Protein AF-A0A918ESK8-F1 (afdb_monomer_lite)

pLDDT: mean 81.38, std 11.19, range [45.31, 95.19]

Structure (mmCIF, N/CA/C/O backbone):
data_AF-A0A918ESK8-F1
#
_entry.id   AF-A0A918ESK8-F1
#
loop_
_atom_site.group_PDB
_atom_site.id
_atom_site.type_symbol
_atom_site.label_atom_id
_atom_site.label_alt_id
_atom_site.label_comp_id
_atom_site.label_asym_id
_atom_site.label_entity_id
_atom_site.label_seq_id
_atom_site.pdbx_PDB_ins_code
_atom_site.Cartn_x
_atom_site.Cartn_y
_atom_site.Cartn_z
_atom_site.occupancy
_atom_site.B_iso_or_equiv
_atom_site.auth_seq_id
_atom_site.auth_comp_id
_atom_site.auth_asym_id
_atom_site.auth_atom_id
_atom_site.pdbx_PDB_model_num
ATOM 1 N N . MET A 1 1 ? 20.517 17.760 17.275 1.00 50.53 1 MET A N 1
ATOM 2 C CA . MET A 1 1 ? 19.242 18.259 16.710 1.00 50.53 1 MET A CA 1
ATOM 3 C C . MET A 1 1 ? 18.659 17.177 15.803 1.00 50.53 1 MET A C 1
ATOM 5 O O . MET A 1 1 ? 18.960 17.158 14.620 1.00 50.53 1 MET A O 1
ATOM 9 N N . HIS A 1 2 ? 17.913 16.216 16.355 1.00 59.88 2 HIS A N 1
ATOM 10 C CA . HIS A 1 2 ? 17.494 15.001 15.627 1.00 59.88 2 HIS A CA 1
ATOM 11 C C . HIS A 1 2 ? 16.192 15.159 14.820 1.00 59.88 2 HIS A C 1
ATOM 13 O O . HIS A 1 2 ? 15.861 14.286 14.028 1.00 59.88 2 HIS A O 1
ATOM 19 N N . TYR A 1 3 ? 15.479 16.280 14.966 1.00 56.28 3 TYR A N 1
ATOM 20 C CA . TYR A 1 3 ? 14.202 16.516 14.280 1.00 56.28 3 TYR A CA 1
ATOM 21 C C . TYR A 1 3 ? 14.346 16.850 12.787 1.00 56.28 3 TYR A C 1
ATOM 23 O O . TYR A 1 3 ? 13.491 16.466 11.996 1.00 56.28 3 TYR A O 1
ATOM 31 N N . ALA A 1 4 ? 15.453 17.474 12.367 1.00 60.78 4 ALA A N 1
ATOM 32 C CA . ALA A 1 4 ? 15.691 17.793 10.955 1.00 60.78 4 ALA A CA 1
ATOM 33 C C . ALA A 1 4 ? 15.839 16.539 10.067 1.00 60.78 4 ALA A C 1
ATOM 35 O O . ALA A 1 4 ? 15.483 16.571 8.895 1.00 60.78 4 ALA A O 1
ATOM 36 N N . ALA A 1 5 ? 16.312 15.422 10.632 1.00 73.31 5 ALA A N 1
ATOM 37 C CA . ALA A 1 5 ? 16.457 14.156 9.911 1.00 73.31 5 ALA A CA 1
ATOM 38 C C . ALA A 1 5 ? 15.111 13.463 9.626 1.00 73.31 5 ALA A C 1
ATOM 40 O O . ALA A 1 5 ? 15.040 12.594 8.764 1.00 73.31 5 ALA A O 1
ATOM 41 N N . LEU A 1 6 ? 14.046 13.847 10.340 1.00 74.88 6 LEU A N 1
ATOM 42 C CA . LEU A 1 6 ? 12.714 13.248 10.219 1.00 74.88 6 LEU A CA 1
ATOM 43 C C . LEU A 1 6 ? 11.837 13.942 9.164 1.00 74.88 6 LEU A C 1
ATOM 45 O O . LEU A 1 6 ? 10.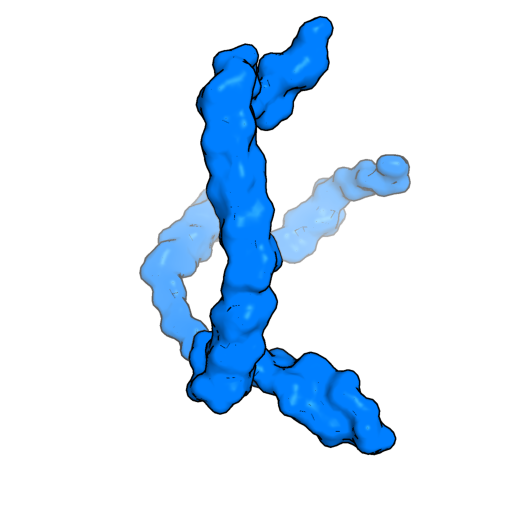679 13.556 8.993 1.00 74.88 6 LEU A O 1
ATOM 49 N N . GLY A 1 7 ? 12.354 14.981 8.492 1.00 77.38 7 GLY A N 1
ATOM 50 C CA . GLY A 1 7 ? 11.605 15.759 7.499 1.00 77.38 7 GLY A CA 1
ATOM 51 C C . GLY A 1 7 ? 10.340 16.420 8.059 1.00 77.38 7 GLY A C 1
ATOM 52 O O . GLY A 1 7 ? 9.400 16.662 7.309 1.00 77.38 7 GLY A O 1
ATOM 53 N N . GLN A 1 8 ? 10.289 16.652 9.375 1.00 78.50 8 GLN A N 1
ATOM 54 C CA . GLN A 1 8 ? 9.136 17.240 10.058 1.00 78.50 8 GLN A CA 1
ATOM 55 C C . GLN A 1 8 ? 9.250 18.768 10.129 1.00 78.50 8 GLN A C 1
ATOM 57 O O . GLN A 1 8 ? 10.375 19.286 10.136 1.00 78.50 8 GLN A O 1
ATOM 62 N N . PRO A 1 9 ? 8.116 19.487 10.235 1.00 84.00 9 PRO A N 1
ATOM 63 C CA . PRO A 1 9 ? 8.122 20.922 10.489 1.00 84.00 9 PRO A CA 1
ATOM 64 C C . PRO A 1 9 ? 8.944 21.263 11.738 1.00 84.00 9 PRO A C 1
ATOM 66 O O . PRO A 1 9 ? 8.853 20.576 12.757 1.00 84.00 9 PRO A O 1
ATOM 69 N N . GLN A 1 10 ? 9.774 22.305 11.641 1.00 84.00 10 GLN A N 1
ATOM 70 C CA . GLN A 1 10 ? 10.549 22.828 12.776 1.00 84.00 10 GLN A CA 1
ATOM 71 C C . GLN A 1 10 ? 9.794 23.921 13.533 1.00 84.00 10 GLN A C 1
ATOM 73 O O . GLN A 1 10 ? 10.107 24.185 14.694 1.00 84.00 10 GLN A O 1
ATOM 78 N N . ASP A 1 11 ? 8.816 24.543 12.875 1.00 90.44 11 ASP A N 1
ATOM 79 C CA . ASP A 1 11 ? 7.882 25.455 13.507 1.00 90.44 11 ASP A CA 1
ATOM 80 C C . ASP A 1 11 ? 6.870 24.673 14.359 1.00 90.44 11 ASP A C 1
ATOM 82 O O . ASP A 1 11 ? 6.359 23.620 13.958 1.00 90.44 11 ASP A O 1
ATOM 86 N N . ALA A 1 12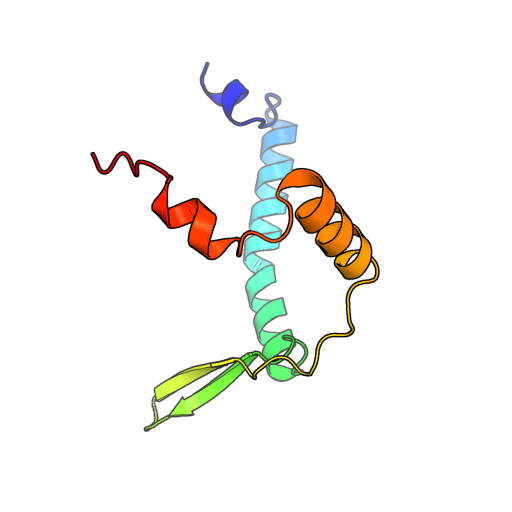 ? 6.617 25.170 15.569 1.00 89.25 12 ALA A N 1
ATOM 87 C CA . ALA A 1 12 ? 5.785 24.477 16.543 1.00 89.25 12 ALA A CA 1
ATOM 88 C C . ALA A 1 12 ? 4.310 24.435 16.118 1.00 89.25 12 ALA A C 1
ATOM 90 O O . ALA A 1 12 ? 3.655 23.405 16.295 1.00 89.25 12 ALA A O 1
ATOM 91 N N . ASP A 1 13 ? 3.799 25.517 15.532 1.00 94.50 13 ASP A N 1
ATOM 92 C CA . ASP A 1 13 ? 2.402 25.616 15.115 1.00 94.50 13 ASP A CA 1
ATOM 93 C C . ASP A 1 13 ? 2.152 24.769 13.861 1.00 94.50 13 ASP A C 1
ATOM 95 O O . ASP A 1 13 ? 1.137 24.065 13.768 1.00 94.50 13 ASP A O 1
ATOM 99 N N . GLU A 1 14 ? 3.111 24.743 12.930 1.00 91.44 14 GLU A N 1
ATOM 100 C CA . GLU A 1 14 ? 3.088 23.831 11.782 1.00 91.44 14 GLU A CA 1
ATOM 101 C C . GLU A 1 14 ? 3.096 22.362 12.227 1.00 91.44 14 GLU A C 1
ATOM 103 O O . GLU A 1 14 ? 2.307 21.553 11.726 1.00 91.44 14 GLU A O 1
ATOM 108 N N . PHE A 1 15 ? 3.939 22.009 13.203 1.00 90.44 15 PHE A N 1
A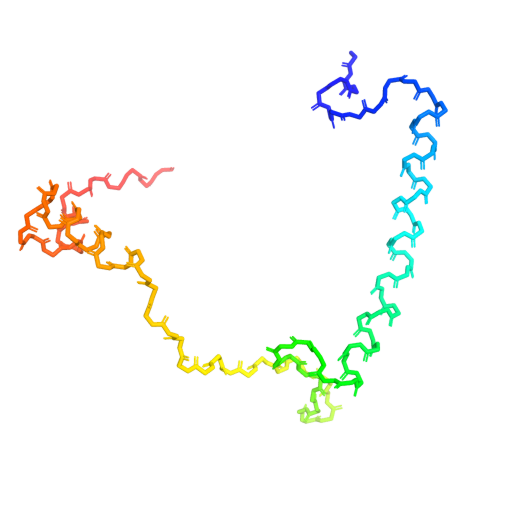TOM 109 C CA . PHE A 1 15 ? 3.999 20.650 13.739 1.00 90.44 15 PHE A CA 1
ATOM 110 C C . PHE A 1 15 ? 2.680 20.238 14.408 1.00 90.44 15 PHE A C 1
ATOM 112 O O . PHE A 1 15 ? 2.151 19.160 14.121 1.00 90.44 15 PHE A O 1
ATOM 119 N N . ILE A 1 16 ? 2.117 21.098 15.265 1.00 94.00 16 ILE A N 1
ATOM 120 C CA . ILE A 1 16 ? 0.842 20.846 15.956 1.00 94.00 16 ILE A CA 1
ATOM 121 C C . ILE A 1 16 ? -0.297 20.675 14.945 1.00 94.00 16 ILE A C 1
ATOM 123 O O . ILE A 1 16 ? -1.136 19.777 15.083 1.00 94.00 16 ILE A O 1
ATOM 127 N N . THR A 1 17 ? -0.311 21.492 13.894 1.00 95.00 17 THR A N 1
ATOM 128 C CA . THR A 1 17 ? -1.309 21.391 12.825 1.00 95.00 17 THR A CA 1
ATOM 129 C C . THR A 1 17 ? -1.182 20.059 12.081 1.00 95.00 17 THR A C 1
ATOM 131 O O . THR A 1 17 ? -2.173 19.341 11.913 1.00 95.00 17 THR A O 1
ATOM 134 N N . ALA A 1 18 ? 0.040 19.679 11.696 1.00 90.81 18 ALA A N 1
ATOM 135 C CA . ALA A 1 18 ? 0.309 18.438 10.977 1.00 90.81 18 ALA A CA 1
ATOM 136 C C . ALA A 1 18 ? -0.061 17.190 11.797 1.00 90.81 18 ALA A C 1
ATOM 138 O O . ALA A 1 18 ? -0.738 16.291 11.287 1.00 90.81 18 ALA A O 1
ATOM 139 N N . ILE A 1 19 ? 0.325 17.133 13.077 1.00 93.00 19 ILE A N 1
ATOM 140 C CA . ILE A 1 19 ? 0.030 15.972 13.927 1.00 93.00 19 ILE A CA 1
ATOM 141 C C . ILE A 1 19 ? -1.469 15.846 14.223 1.00 93.00 19 ILE A C 1
ATOM 143 O O . ILE A 1 19 ? -1.996 14.734 14.221 1.00 93.00 19 ILE A O 1
ATOM 147 N N . THR A 1 20 ? -2.183 16.964 14.386 1.00 94.81 20 THR A N 1
ATOM 148 C CA . THR A 1 20 ? -3.642 16.963 14.585 1.00 94.81 20 THR A CA 1
ATOM 149 C C . THR A 1 20 ? -4.366 16.424 13.351 1.00 94.81 20 THR A C 1
ATOM 151 O O . THR A 1 20 ? -5.263 15.582 13.465 1.00 94.81 20 THR A O 1
ATOM 154 N N . ALA A 1 21 ? -3.945 16.844 12.154 1.00 93.00 21 ALA A N 1
ATOM 155 C CA . ALA A 1 21 ? -4.484 16.326 10.900 1.00 93.00 21 ALA A CA 1
ATOM 156 C C . ALA A 1 21 ? -4.214 14.819 10.740 1.00 93.00 21 ALA A C 1
ATOM 158 O O . ALA A 1 21 ? -5.118 14.059 10.382 1.00 93.00 21 ALA A O 1
ATOM 159 N N . LEU A 1 22 ? -2.998 14.364 11.066 1.00 92.81 22 LEU A N 1
ATOM 160 C CA . LEU A 1 22 ? -2.640 12.945 11.035 1.00 92.81 22 LEU A CA 1
ATOM 161 C C . LEU A 1 22 ? -3.497 12.123 12.005 1.00 92.81 22 LEU A C 1
ATOM 163 O O . LEU A 1 22 ? -4.042 11.092 11.617 1.00 92.81 22 LEU A O 1
ATOM 167 N N . GLN A 1 23 ? -3.656 12.582 13.246 1.00 95.19 23 GLN A N 1
ATOM 168 C CA . GLN A 1 23 ? -4.492 11.913 14.243 1.00 95.19 23 GLN A CA 1
ATOM 169 C C . GLN A 1 23 ? -5.950 11.821 13.793 1.00 95.19 23 GLN A C 1
ATOM 171 O O . GLN A 1 23 ? -6.567 10.766 13.930 1.00 95.19 23 GLN A O 1
ATOM 176 N N . SER A 1 24 ? -6.496 12.894 13.218 1.00 95.00 24 SER A N 1
ATOM 177 C CA . SER A 1 24 ? -7.849 12.891 12.656 1.00 95.00 24 SER A CA 1
ATOM 178 C C . SER A 1 24 ? -7.992 11.838 11.550 1.00 95.00 24 SER A C 1
ATOM 180 O O . SER A 1 24 ? -8.917 11.023 11.573 1.00 95.00 24 SER A O 1
ATOM 182 N N . LYS A 1 25 ? -7.018 11.765 10.635 1.00 93.62 25 LYS A N 1
ATOM 183 C CA . LYS A 1 25 ? -6.987 10.748 9.577 1.00 93.62 25 LYS A CA 1
ATOM 184 C C . LYS A 1 25 ? -6.921 9.326 10.139 1.00 93.62 25 LYS A C 1
ATOM 186 O O . LYS A 1 25 ? -7.671 8.470 9.690 1.00 93.62 25 LYS A O 1
ATOM 191 N N . LEU A 1 26 ? -6.063 9.074 11.127 1.00 93.44 26 LEU A N 1
ATOM 192 C CA . LEU A 1 26 ? -5.929 7.752 11.753 1.00 93.44 26 LEU A CA 1
ATOM 193 C C . LEU A 1 26 ? -7.190 7.320 12.509 1.00 93.44 26 LEU A C 1
ATOM 195 O O . LEU A 1 26 ? -7.472 6.131 12.590 1.00 93.44 26 LEU A O 1
ATOM 199 N N . ARG A 1 27 ? -7.951 8.273 13.056 1.00 93.25 27 ARG A N 1
ATOM 200 C CA . ARG A 1 27 ? -9.219 7.995 13.744 1.00 93.25 27 ARG A CA 1
ATOM 201 C C . ARG A 1 27 ? -10.365 7.702 12.784 1.00 93.25 27 ARG A C 1
ATOM 203 O O . ARG A 1 27 ? -11.251 6.951 13.147 1.00 93.25 27 ARG A O 1
ATOM 210 N N . THR A 1 28 ? -10.337 8.295 11.595 1.00 92.88 28 THR A N 1
ATOM 211 C CA . THR A 1 28 ? -11.407 8.184 10.588 1.00 92.88 28 THR A CA 1
ATOM 212 C C . THR A 1 28 ? -11.139 7.111 9.534 1.00 92.88 28 THR A C 1
ATOM 214 O O . THR A 1 28 ? -12.064 6.645 8.873 1.00 92.88 28 THR A O 1
ATOM 217 N N . SER A 1 29 ? -9.885 6.684 9.360 1.00 88.38 29 SER A N 1
ATOM 218 C CA . SER A 1 29 ? -9.544 5.620 8.413 1.00 88.38 29 SER A CA 1
ATOM 219 C C . SER A 1 29 ? -10.183 4.258 8.719 1.00 88.38 29 SER A C 1
ATOM 221 O O . SER A 1 29 ? -10.534 3.586 7.750 1.00 88.38 29 SER A O 1
ATOM 223 N N . PRO A 1 30 ? -10.358 3.825 9.988 1.00 91.06 30 PRO A N 1
ATOM 224 C CA . PRO A 1 30 ? -11.037 2.567 10.289 1.00 91.06 30 PRO A CA 1
ATOM 225 C C . PRO A 1 30 ? -12.511 2.614 9.887 1.00 91.06 30 PRO A C 1
ATOM 227 O O . PRO A 1 30 ? -12.963 1.694 9.221 1.00 91.06 30 PRO A O 1
ATOM 230 N N . ASP A 1 31 ? -13.213 3.713 10.181 1.00 91.62 31 ASP A N 1
ATOM 231 C CA . ASP A 1 31 ? -14.626 3.886 9.815 1.00 91.62 31 ASP A CA 1
ATOM 232 C C . ASP A 1 31 ? -14.826 3.762 8.299 1.00 91.62 31 ASP A C 1
ATOM 234 O O . ASP A 1 31 ? -15.709 3.050 7.821 1.00 91.62 31 ASP A O 1
ATOM 238 N N . ARG A 1 32 ? -13.946 4.405 7.521 1.00 86.94 32 ARG A N 1
ATOM 239 C CA . ARG A 1 32 ? -13.945 4.281 6.059 1.00 86.94 32 ARG A CA 1
ATOM 240 C C . ARG A 1 32 ? -13.687 2.842 5.607 1.00 86.94 32 ARG A C 1
ATOM 242 O O . ARG A 1 32 ? -14.345 2.365 4.692 1.00 86.94 32 ARG A O 1
ATOM 249 N N . PHE A 1 33 ? -12.727 2.159 6.224 1.00 86.81 33 PHE A N 1
ATOM 250 C CA . PHE A 1 33 ? -12.414 0.774 5.884 1.00 86.81 33 PHE A CA 1
ATOM 251 C C . PHE A 1 33 ? -13.574 -0.180 6.208 1.00 86.81 33 PHE A C 1
ATOM 253 O O . PHE A 1 33 ? -13.873 -1.072 5.416 1.00 8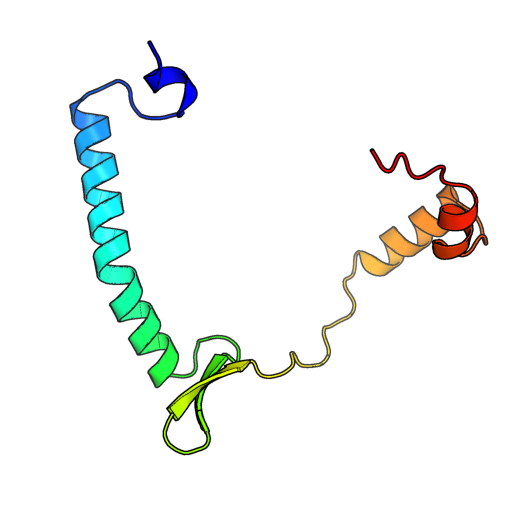6.81 33 PHE A O 1
ATOM 260 N N . GLU A 1 34 ? -14.255 0.019 7.339 1.00 87.56 34 GLU A N 1
ATOM 261 C CA . GLU A 1 34 ? -15.464 -0.729 7.697 1.00 87.56 34 GLU A CA 1
ATOM 262 C C . GLU A 1 34 ? -16.582 -0.511 6.675 1.00 87.56 34 GLU A C 1
ATOM 264 O O . GLU A 1 34 ? -17.221 -1.473 6.247 1.00 87.56 34 GLU A O 1
ATOM 269 N N . GLN A 1 35 ? -16.777 0.729 6.226 1.00 90.06 35 GLN A N 1
ATOM 270 C CA . GLN A 1 35 ? -17.740 1.043 5.177 1.00 90.06 35 GLN A CA 1
ATOM 271 C C . GLN A 1 35 ? -17.382 0.359 3.849 1.00 90.06 35 GLN A C 1
ATOM 273 O O . GLN A 1 35 ? -18.229 -0.326 3.274 1.00 90.06 35 GLN A O 1
ATOM 278 N N . ASP A 1 36 ? -16.125 0.453 3.406 1.00 88.62 36 ASP A N 1
ATOM 279 C CA . ASP A 1 36 ? -15.655 -0.186 2.171 1.00 88.62 36 ASP A CA 1
ATOM 280 C C . ASP A 1 36 ? -15.847 -1.718 2.220 1.00 88.62 36 ASP A C 1
ATOM 282 O O . ASP A 1 36 ? -16.169 -2.341 1.204 1.00 88.62 36 ASP A O 1
ATOM 286 N N . LEU A 1 37 ? -15.688 -2.338 3.398 1.00 87.94 37 LEU A N 1
ATOM 287 C CA . LEU A 1 37 ? -15.951 -3.765 3.619 1.00 87.94 37 LEU A CA 1
ATOM 288 C C . LEU A 1 37 ? -17.434 -4.124 3.474 1.00 87.94 37 LEU A C 1
ATOM 290 O O . LEU A 1 37 ? -17.746 -5.161 2.886 1.00 87.94 37 LEU A O 1
ATOM 294 N N . VAL A 1 38 ? -18.339 -3.296 4.006 1.00 87.06 38 VAL A N 1
ATOM 295 C CA . VAL A 1 38 ? -19.795 -3.495 3.886 1.00 87.06 38 VAL A CA 1
ATOM 296 C C . VAL A 1 38 ? -20.258 -3.287 2.444 1.00 87.06 38 VAL A C 1
ATOM 298 O O . VAL A 1 38 ? -21.077 -4.056 1.944 1.00 87.06 38 VAL A O 1
ATOM 301 N N . GLU A 1 39 ? -19.714 -2.279 1.765 1.00 87.56 39 GLU A N 1
ATOM 302 C CA . GLU A 1 39 ? -20.052 -1.930 0.381 1.00 87.56 39 GLU A CA 1
ATOM 303 C C . GLU A 1 39 ? -19.373 -2.846 -0.654 1.00 87.56 39 GLU A C 1
ATOM 305 O O . GLU A 1 39 ? -19.745 -2.843 -1.828 1.00 87.56 39 GLU A O 1
ATOM 310 N N . GLY A 1 40 ? -18.390 -3.654 -0.240 1.00 82.00 40 GLY A N 1
ATOM 311 C CA . GLY A 1 40 ? -17.628 -4.535 -1.131 1.00 82.00 40 GLY A CA 1
ATOM 312 C C . GLY A 1 40 ? -16.648 -3.791 -2.048 1.00 82.00 40 GLY A C 1
ATOM 313 O O . GLY A 1 40 ? -16.201 -4.345 -3.053 1.00 82.00 40 GLY A O 1
ATOM 314 N N . ALA A 1 41 ? -16.289 -2.551 -1.707 1.00 84.12 41 ALA A N 1
ATOM 315 C CA . ALA A 1 41 ? -15.432 -1.667 -2.498 1.00 84.12 41 ALA A CA 1
ATOM 316 C C . ALA A 1 41 ? -13.920 -1.917 -2.299 1.00 84.12 41 ALA A C 1
ATOM 318 O O . ALA A 1 41 ? -13.079 -1.248 -2.895 1.00 84.12 41 ALA A O 1
ATOM 319 N N . THR A 1 42 ? -13.544 -2.915 -1.499 1.00 83.25 42 THR A N 1
ATOM 320 C CA . THR A 1 42 ? -12.157 -3.239 -1.106 1.00 83.25 42 THR A CA 1
ATOM 321 C C . THR A 1 42 ? -11.308 -3.924 -2.188 1.00 83.25 42 THR A C 1
ATOM 323 O O . THR A 1 42 ? -10.217 -4.420 -1.898 1.00 83.25 42 THR A O 1
ATOM 326 N N . GLY A 1 43 ? -11.790 -4.024 -3.430 1.00 80.56 43 GLY A N 1
ATOM 327 C CA . GLY A 1 43 ? -11.042 -4.670 -4.516 1.00 80.56 43 GLY A CA 1
ATOM 328 C C . GLY A 1 43 ? -10.868 -6.185 -4.337 1.00 80.56 43 GLY A C 1
ATOM 329 O O . GLY A 1 43 ? -9.865 -6.747 -4.772 1.00 80.56 43 GLY A O 1
ATOM 330 N N . GLY A 1 44 ? -11.837 -6.846 -3.692 1.00 83.00 44 GLY A N 1
ATOM 331 C CA . GLY A 1 44 ? -11.883 -8.306 -3.553 1.00 83.00 44 GLY A CA 1
ATOM 332 C C . GLY A 1 44 ? -11.488 -8.849 -2.177 1.00 83.00 44 GLY A C 1
ATOM 333 O O . GLY A 1 44 ? -11.384 -10.072 -2.034 1.00 83.00 44 GLY A O 1
ATOM 334 N N . VAL A 1 45 ? -11.289 -7.981 -1.177 1.00 86.81 45 VAL A N 1
ATOM 335 C CA . VAL A 1 45 ? -11.025 -8.369 0.218 1.00 86.81 45 VAL A CA 1
ATOM 336 C C . VAL A 1 45 ? -12.330 -8.434 1.013 1.00 86.81 45 VAL A C 1
ATOM 338 O O . VAL A 1 45 ? -13.044 -7.446 1.128 1.00 86.81 45 VAL A O 1
ATOM 341 N N . ALA A 1 46 ? -12.637 -9.576 1.616 1.00 85.94 46 ALA A N 1
ATOM 342 C CA . ALA A 1 46 ? -13.838 -9.748 2.431 1.00 85.94 46 ALA A CA 1
ATOM 343 C C . ALA A 1 46 ? -13.512 -10.419 3.766 1.00 85.94 46 ALA A C 1
ATOM 345 O O . ALA A 1 46 ? -12.596 -11.238 3.853 1.00 85.94 46 ALA A O 1
ATOM 346 N N . ILE A 1 47 ? -14.305 -10.124 4.797 1.00 87.19 47 ILE A N 1
ATOM 347 C CA . ILE A 1 47 ? -14.285 -10.880 6.052 1.00 87.19 47 ILE A CA 1
ATOM 348 C C . ILE A 1 47 ? -15.316 -12.004 5.936 1.00 87.19 47 ILE A C 1
ATOM 350 O O . ILE A 1 47 ? -16.513 -11.760 5.803 1.00 87.19 47 ILE A O 1
ATOM 354 N N . VAL A 1 48 ? -14.852 -13.250 5.978 1.00 87.88 48 VAL A N 1
ATOM 355 C CA . VAL A 1 48 ? -15.692 -14.455 5.918 1.00 87.88 48 VAL A CA 1
ATOM 356 C C . VAL A 1 48 ? -15.605 -15.226 7.230 1.00 87.88 48 VAL A C 1
ATOM 358 O O . VAL A 1 48 ? -14.638 -15.085 7.970 1.00 87.88 48 VAL A O 1
ATOM 361 N N . LYS A 1 49 ? -16.593 -16.073 7.535 1.00 90.25 49 LYS A N 1
ATOM 362 C CA . LYS A 1 49 ? -16.508 -16.995 8.678 1.00 90.25 49 LYS A CA 1
ATOM 363 C C . LYS A 1 49 ? -16.019 -18.362 8.218 1.00 90.25 49 LYS A C 1
ATOM 365 O O . LYS A 1 49 ? -16.617 -18.961 7.327 1.00 90.25 49 LYS A O 1
ATOM 370 N N . LYS A 1 50 ? -14.972 -18.883 8.856 1.00 85.62 50 LYS A N 1
ATOM 371 C CA . LYS A 1 50 ? -14.471 -20.249 8.658 1.00 85.62 50 LYS A CA 1
ATOM 372 C C . LYS A 1 50 ? -14.379 -20.919 10.028 1.00 85.62 50 LYS A C 1
ATOM 374 O O . LYS A 1 50 ? -13.705 -20.415 10.914 1.00 85.62 50 LYS A O 1
ATOM 379 N N . HIS A 1 51 ? -15.108 -22.022 10.210 1.00 88.75 51 HIS A N 1
ATOM 380 C CA . HIS A 1 51 ? -15.264 -22.712 11.505 1.00 88.75 51 HIS A CA 1
ATOM 381 C C . HIS A 1 51 ? -15.747 -21.810 12.659 1.00 88.75 51 HIS A C 1
ATOM 383 O O . HIS A 1 51 ? -15.373 -22.006 13.806 1.00 88.75 51 HIS A O 1
ATOM 389 N N . GLY A 1 52 ? -16.588 -20.814 12.363 1.00 89.38 52 GLY A N 1
ATOM 390 C CA . GLY A 1 52 ? -17.110 -19.878 13.369 1.00 89.38 52 GLY A CA 1
ATOM 391 C C . GLY A 1 52 ? -16.186 -18.697 13.686 1.00 89.38 52 GLY A C 1
ATOM 392 O O . GLY A 1 52 ? -16.657 -17.716 14.255 1.00 89.38 52 GLY A O 1
ATOM 393 N N . GLU A 1 53 ? -14.930 -18.732 13.239 1.00 89.88 53 GLU A N 1
ATOM 394 C CA . GLU A 1 53 ? -13.961 -17.647 13.407 1.00 89.88 53 GLU A CA 1
ATOM 395 C C . GLU A 1 53 ? -13.937 -16.715 12.182 1.00 89.88 53 GLU A C 1
ATOM 397 O O . GLU A 1 53 ? -14.189 -17.171 11.058 1.00 89.88 53 GLU A O 1
ATOM 402 N N . PRO A 1 54 ? -13.656 -15.411 12.360 1.00 88.25 54 PRO A N 1
ATOM 403 C CA . PRO A 1 54 ? -13.495 -14.472 11.254 1.00 88.25 54 PRO A CA 1
ATOM 404 C C . PRO A 1 54 ? -12.154 -14.687 10.536 1.00 88.25 54 PRO A C 1
ATOM 406 O O . PRO A 1 54 ? -11.106 -14.795 11.163 1.00 88.25 54 PRO A O 1
ATOM 409 N N . TRP A 1 55 ? -12.189 -14.720 9.208 1.00 90.81 55 TRP A N 1
ATOM 410 C CA . TRP A 1 55 ? -11.034 -14.878 8.326 1.00 90.81 55 TRP A CA 1
ATOM 411 C C . TRP A 1 55 ? -11.044 -13.793 7.256 1.00 90.81 55 TRP A C 1
ATOM 413 O O . TRP A 1 55 ? -12.095 -13.454 6.712 1.00 90.81 55 TRP A O 1
ATOM 423 N N . ILE A 1 56 ? -9.862 -13.294 6.903 1.00 89.44 56 ILE A N 1
ATOM 424 C CA . ILE A 1 56 ? -9.693 -12.388 5.767 1.00 89.44 56 ILE A CA 1
ATOM 425 C C . ILE A 1 56 ? -9.557 -13.240 4.503 1.00 89.44 56 ILE A C 1
ATOM 427 O O . ILE A 1 56 ? -8.640 -14.052 4.379 1.00 89.44 56 ILE A O 1
ATOM 431 N N . ARG A 1 57 ? -10.480 -13.062 3.559 1.00 85.88 57 ARG A N 1
ATOM 432 C CA . ARG A 1 57 ? -10.433 -13.666 2.228 1.00 85.88 57 ARG A CA 1
ATOM 433 C C . ARG A 1 57 ? -10.004 -12.609 1.225 1.00 85.88 57 ARG A C 1
ATOM 435 O O . ARG A 1 57 ? -10.655 -11.578 1.107 1.00 85.88 57 ARG A O 1
ATOM 442 N N . VAL A 1 58 ? -8.969 -12.914 0.453 1.00 88.69 58 VAL A N 1
ATOM 443 C CA . VAL A 1 58 ? -8.566 -12.127 -0.715 1.00 88.69 58 VAL A CA 1
ATOM 444 C C . VAL A 1 58 ? -8.958 -12.916 -1.955 1.00 88.69 58 VAL A C 1
ATOM 446 O O . VAL A 1 58 ? -8.552 -14.066 -2.120 1.00 88.69 58 VAL A O 1
ATOM 449 N N . SER A 1 59 ? -9.806 -12.333 -2.795 1.00 82.62 59 SER A N 1
ATOM 450 C CA . SER A 1 59 ? -10.176 -12.945 -4.068 1.00 82.62 59 SER A CA 1
ATOM 451 C C . SER A 1 59 ? -8.997 -12.848 -5.040 1.00 82.62 59 SER A C 1
ATOM 453 O O . SER A 1 59 ? -8.343 -11.802 -5.080 1.00 82.62 59 SER A O 1
ATOM 455 N N . PRO A 1 60 ? -8.700 -13.903 -5.821 1.00 78.19 60 PRO A N 1
ATOM 456 C CA . PRO A 1 60 ? -7.718 -13.811 -6.892 1.00 78.19 60 PRO A CA 1
ATOM 457 C C . PRO A 1 60 ? -8.074 -12.646 -7.813 1.00 78.19 60 PRO A C 1
ATOM 459 O O . PRO A 1 60 ? -9.247 -12.457 -8.148 1.00 78.19 60 PRO A O 1
ATOM 462 N N . ARG A 1 61 ? -7.073 -11.857 -8.208 1.00 73.94 61 ARG A N 1
ATOM 463 C CA . ARG A 1 61 ? -7.279 -10.839 -9.239 1.00 73.94 61 ARG A CA 1
ATOM 464 C C . ARG A 1 61 ? -7.712 -11.530 -10.533 1.00 73.94 61 ARG A C 1
ATOM 466 O O . ARG A 1 61 ? -7.222 -12.616 -10.840 1.00 73.94 61 ARG A O 1
ATOM 473 N N . GLY A 1 62 ? -8.632 -10.898 -11.259 1.00 79.25 62 GLY A N 1
ATOM 474 C CA . GLY A 1 62 ? -8.954 -11.307 -12.624 1.00 79.25 62 GLY A CA 1
ATOM 475 C C . GLY A 1 62 ? -7.732 -11.197 -13.536 1.00 79.25 62 GLY A C 1
ATOM 476 O O . GLY A 1 62 ? -6.695 -10.659 -13.136 1.00 79.25 62 GLY A O 1
ATOM 477 N N . GLU A 1 63 ? -7.869 -11.707 -14.757 1.00 79.75 63 GLU A N 1
ATOM 478 C CA . GLU A 1 63 ? -6.862 -11.538 -15.803 1.00 79.75 63 GLU A CA 1
ATOM 479 C C . GLU A 1 63 ? -6.508 -10.048 -15.929 1.00 79.75 63 GLU A C 1
ATOM 481 O O . GLU A 1 63 ? -7.387 -9.192 -16.028 1.00 79.75 63 GLU A O 1
ATOM 486 N N . GLN A 1 64 ? -5.222 -9.731 -15.772 1.00 78.94 64 GLN A N 1
ATOM 487 C CA . GLN A 1 64 ? -4.722 -8.366 -15.894 1.00 78.94 64 GLN A CA 1
ATOM 488 C C . GLN A 1 64 ? -4.454 -8.118 -17.375 1.00 78.94 64 GLN A C 1
ATOM 490 O O . GLN A 1 64 ? -3.810 -8.951 -18.013 1.00 78.94 64 GLN A O 1
ATOM 495 N N . ASP A 1 65 ? -4.903 -6.977 -17.895 1.00 84.75 65 ASP A N 1
ATOM 496 C CA . ASP A 1 65 ? -4.544 -6.568 -19.250 1.00 84.75 65 ASP A CA 1
ATOM 497 C C . ASP A 1 65 ? -3.021 -6.505 -19.390 1.00 84.75 65 ASP A C 1
ATOM 499 O O . ASP A 1 65 ? -2.308 -6.095 -18.462 1.00 84.75 65 ASP A O 1
ATOM 503 N N . GLU A 1 66 ? -2.517 -6.930 -20.549 1.00 79.56 66 GLU A N 1
ATOM 504 C CA . GLU A 1 66 ? -1.084 -6.886 -20.807 1.00 79.56 66 GLU A CA 1
ATOM 505 C C . GLU A 1 66 ? -0.608 -5.422 -20.738 1.00 79.56 66 GLU A C 1
ATOM 507 O O . GLU A 1 66 ? -1.134 -4.572 -21.463 1.00 79.56 66 GLU A O 1
ATOM 512 N N . PRO A 1 67 ? 0.364 -5.085 -19.867 1.00 85.25 67 PRO A N 1
ATOM 513 C CA . PRO A 1 67 ? 0.859 -3.722 -19.779 1.00 85.25 67 PRO A CA 1
ATOM 514 C C . PRO A 1 67 ? 1.505 -3.326 -21.106 1.00 85.25 67 PRO A C 1
ATOM 516 O O . PRO A 1 67 ? 2.344 -4.063 -21.623 1.00 85.25 67 PRO A O 1
ATOM 519 N N . GLU A 1 68 ? 1.212 -2.124 -21.606 1.00 83.50 68 GLU A N 1
ATOM 520 C CA . GLU A 1 68 ? 1.832 -1.605 -22.838 1.00 83.50 68 GLU A CA 1
ATOM 521 C C . GLU A 1 68 ? 3.369 -1.627 -22.763 1.00 83.50 68 GLU A C 1
ATOM 523 O O . GLU A 1 68 ? 4.064 -1.897 -23.743 1.00 83.50 68 GLU A O 1
ATOM 528 N N . SER A 1 69 ? 3.915 -1.401 -21.565 1.00 86.19 69 SER A N 1
ATOM 529 C CA . SER A 1 69 ? 5.354 -1.424 -21.311 1.00 86.19 69 SER A CA 1
ATOM 530 C C . SER A 1 69 ? 5.955 -2.827 -21.275 1.00 86.19 69 SER A C 1
ATOM 532 O O . SER A 1 69 ? 7.176 -2.946 -21.357 1.00 86.19 69 SER A O 1
ATOM 534 N N . LEU A 1 70 ? 5.154 -3.894 -21.175 1.00 85.25 70 LEU A N 1
ATOM 535 C CA . LEU A 1 70 ? 5.675 -5.254 -21.049 1.00 85.25 70 LEU A CA 1
ATOM 536 C C . LEU A 1 70 ? 6.464 -5.664 -22.294 1.00 85.25 70 LEU A C 1
ATOM 538 O O . LEU A 1 70 ? 7.522 -6.277 -22.174 1.00 85.25 70 LEU A O 1
ATOM 542 N N . VAL A 1 71 ? 5.994 -5.267 -23.477 1.00 85.06 71 VAL A N 1
ATOM 543 C CA . VAL A 1 71 ? 6.699 -5.503 -24.744 1.00 85.06 71 VAL A CA 1
ATOM 544 C C . VAL A 1 71 ? 8.033 -4.757 -24.767 1.00 85.06 71 VAL A C 1
ATOM 546 O O . VAL A 1 71 ? 9.057 -5.340 -25.117 1.00 85.06 71 VAL A O 1
ATOM 549 N N . ALA A 1 72 ? 8.046 -3.493 -24.335 1.00 86.06 72 ALA A N 1
ATOM 550 C CA . ALA A 1 72 ? 9.265 -2.689 -24.277 1.00 86.06 72 ALA A CA 1
ATOM 551 C C . ALA A 1 72 ? 10.284 -3.259 -23.275 1.00 86.06 72 ALA A C 1
ATOM 553 O O . ALA A 1 72 ? 11.475 -3.318 -23.572 1.00 86.06 72 ALA A O 1
ATOM 554 N N . ILE A 1 73 ? 9.819 -3.728 -22.115 1.00 85.31 73 ILE A N 1
ATOM 555 C CA . ILE A 1 73 ? 10.665 -4.363 -21.099 1.00 85.31 73 ILE A CA 1
ATOM 556 C C . ILE A 1 73 ? 11.235 -5.685 -21.624 1.00 85.31 73 ILE A C 1
ATOM 558 O O . ILE A 1 73 ? 12.434 -5.912 -21.492 1.00 85.31 73 ILE A O 1
ATOM 562 N N . LYS A 1 74 ? 10.413 -6.538 -22.251 1.00 83.00 74 LYS A N 1
ATOM 563 C CA . LYS A 1 74 ? 10.869 -7.802 -22.856 1.00 83.00 74 LYS A CA 1
ATOM 564 C C . LYS A 1 74 ? 11.938 -7.556 -23.921 1.00 83.00 74 LYS A C 1
ATOM 566 O O . LYS A 1 74 ? 12.999 -8.169 -23.859 1.00 83.00 74 LYS A O 1
ATOM 571 N N . ALA A 1 75 ? 11.701 -6.601 -24.822 1.00 85.12 75 ALA A N 1
ATOM 572 C CA . ALA A 1 75 ? 12.665 -6.224 -25.852 1.00 85.12 75 ALA A CA 1
ATOM 573 C C . ALA A 1 75 ? 13.982 -5.700 -25.255 1.00 85.12 75 ALA A C 1
ATOM 575 O O . ALA A 1 75 ? 15.060 -6.008 -25.759 1.00 85.12 75 ALA A O 1
ATOM 576 N N . GLU A 1 76 ? 13.918 -4.932 -24.165 1.00 85.19 76 GLU A N 1
ATOM 577 C CA . GLU A 1 76 ? 15.116 -4.423 -23.494 1.00 85.19 76 GLU A CA 1
ATOM 578 C C . GLU A 1 76 ? 15.891 -5.525 -22.757 1.00 85.19 76 GLU A C 1
ATOM 580 O O . GLU A 1 76 ? 17.122 -5.534 -22.798 1.00 85.19 76 GLU A O 1
ATOM 585 N N . ILE A 1 77 ? 15.196 -6.479 -22.129 1.00 83.38 77 ILE A N 1
ATOM 586 C CA . ILE A 1 77 ? 15.816 -7.655 -21.503 1.00 83.38 77 ILE A CA 1
ATOM 587 C C . ILE A 1 77 ? 16.537 -8.494 -22.565 1.00 83.38 77 ILE A C 1
ATOM 589 O O . ILE A 1 77 ? 17.719 -8.796 -22.399 1.00 83.38 77 ILE A O 1
ATOM 593 N N . GLU A 1 78 ? 15.873 -8.794 -23.684 1.00 82.81 78 GLU A N 1
ATOM 594 C CA . GLU A 1 78 ? 16.471 -9.523 -24.811 1.00 82.81 78 GLU A CA 1
ATOM 595 C C . GLU A 1 78 ? 17.672 -8.774 -25.404 1.00 82.81 78 GLU A C 1
ATOM 597 O O . GLU A 1 78 ? 18.717 -9.371 -25.663 1.00 82.81 78 GLU A O 1
ATOM 602 N N . ARG A 1 79 ? 17.571 -7.450 -25.573 1.00 82.88 79 ARG A N 1
ATOM 603 C CA . ARG A 1 79 ? 18.670 -6.617 -26.084 1.00 82.88 79 ARG A CA 1
ATOM 604 C C . ARG A 1 79 ? 19.882 -6.621 -25.154 1.00 82.88 79 ARG A C 1
ATOM 606 O O . ARG A 1 79 ? 21.015 -6.632 -25.633 1.00 82.88 79 ARG A O 1
ATOM 613 N N . ARG A 1 80 ? 19.660 -6.544 -23.837 1.00 80.12 80 ARG A N 1
ATOM 614 C CA . ARG A 1 80 ? 20.730 -6.368 -22.845 1.00 80.12 80 ARG A CA 1
ATOM 615 C C . ARG A 1 80 ? 21.393 -7.680 -22.441 1.00 80.12 80 ARG A C 1
ATOM 617 O O . ARG A 1 80 ? 22.597 -7.680 -22.191 1.00 80.12 80 ARG A O 1
ATOM 624 N N . TRP A 1 81 ? 20.627 -8.762 -22.345 1.00 70.06 81 TRP A N 1
ATOM 625 C CA . TRP A 1 81 ? 21.098 -10.047 -21.818 1.00 70.06 81 TRP A CA 1
ATOM 626 C C . TRP A 1 81 ? 21.071 -11.191 -22.846 1.00 70.06 81 TRP A C 1
ATOM 628 O O . TRP A 1 81 ? 21.620 -12.258 -22.575 1.00 70.06 81 TRP A O 1
ATOM 638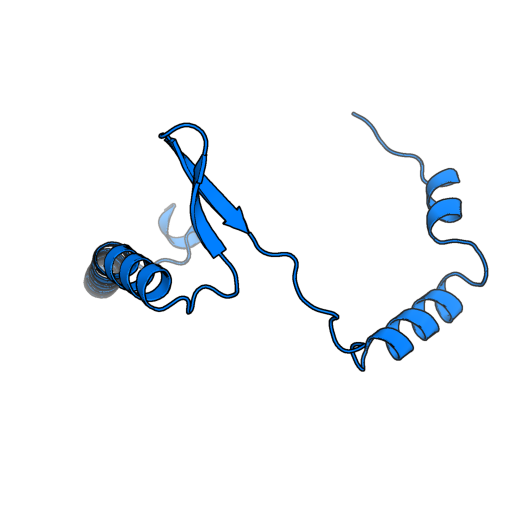 N N . GLY A 1 82 ? 20.537 -10.966 -24.053 1.00 73.88 82 GLY A N 1
ATOM 639 C CA . GLY A 1 82 ? 20.464 -11.976 -25.113 1.00 73.88 82 GLY A CA 1
ATOM 640 C C . GLY A 1 82 ? 19.436 -13.077 -24.821 1.00 73.88 82 GLY A C 1
ATOM 641 O O . GLY A 1 82 ? 18.535 -12.904 -24.009 1.00 73.88 82 GLY A O 1
ATOM 642 N N . THR A 1 83 ? 19.572 -14.235 -25.478 1.00 66.75 83 THR A N 1
ATOM 643 C CA . THR A 1 83 ? 18.711 -15.432 -25.308 1.00 66.75 83 THR A CA 1
ATOM 644 C C . THR A 1 83 ? 19.119 -16.301 -24.110 1.00 66.75 83 THR A C 1
ATOM 646 O O . THR A 1 83 ? 18.900 -17.509 -24.110 1.00 66.75 83 THR A O 1
ATOM 649 N N . ILE A 1 84 ? 19.793 -15.739 -23.109 1.00 63.97 84 ILE A N 1
ATOM 650 C CA . ILE A 1 84 ? 20.058 -16.478 -21.873 1.00 63.97 84 ILE A CA 1
ATOM 651 C C . ILE A 1 84 ? 18.802 -16.340 -21.018 1.00 63.97 84 ILE A C 1
ATOM 653 O O . ILE A 1 84 ? 18.320 -15.225 -20.813 1.00 63.97 84 ILE A O 1
ATOM 657 N N . ASP A 1 85 ? 18.253 -17.462 -20.551 1.00 67.06 85 ASP A N 1
ATOM 658 C CA . ASP A 1 85 ? 17.132 -17.430 -19.616 1.00 67.06 85 ASP A CA 1
ATOM 659 C C . ASP A 1 85 ? 17.536 -16.553 -18.412 1.00 67.06 85 ASP A C 1
ATOM 661 O O . ASP A 1 85 ? 18.618 -16.756 -17.854 1.00 67.06 85 ASP A O 1
ATOM 665 N N . PRO A 1 86 ? 16.731 -15.561 -17.991 1.00 64.88 86 PRO A N 1
ATOM 666 C CA . PRO A 1 86 ? 17.047 -14.751 -16.817 1.00 64.88 86 PRO A CA 1
ATOM 667 C C . PRO A 1 86 ? 17.375 -15.588 -15.567 1.00 64.88 86 PRO A C 1
ATOM 669 O O . PRO A 1 86 ? 18.156 -15.152 -14.722 1.00 64.88 86 PRO A O 1
ATOM 672 N N . LEU A 1 87 ? 16.833 -16.806 -15.459 1.00 66.81 87 LEU A N 1
ATOM 673 C CA . LEU A 1 87 ? 17.154 -17.761 -14.398 1.00 66.81 87 LEU A CA 1
ATOM 674 C C . LEU A 1 87 ? 18.533 -18.415 -14.567 1.00 66.81 87 LEU A C 1
ATOM 676 O O . LEU A 1 87 ? 19.160 -18.777 -13.573 1.00 66.81 87 LEU A O 1
ATOM 680 N N . ASP A 1 88 ? 19.042 -18.540 -15.790 1.00 69.88 88 ASP A N 1
ATOM 681 C CA . ASP A 1 88 ? 20.392 -19.042 -16.051 1.00 69.88 88 ASP A CA 1
ATOM 682 C C . ASP A 1 88 ? 21.469 -18.033 -15.633 1.00 69.88 88 ASP A C 1
ATOM 684 O O . ASP A 1 88 ? 22.556 -18.441 -15.229 1.00 69.88 88 ASP A O 1
ATOM 688 N N . ILE A 1 89 ? 21.164 -16.731 -15.624 1.00 67.44 89 ILE A N 1
ATOM 689 C CA . ILE A 1 89 ? 22.066 -15.688 -15.103 1.00 67.44 89 ILE A CA 1
ATOM 690 C C . ILE A 1 89 ? 22.313 -15.877 -13.597 1.00 67.44 89 ILE A C 1
ATOM 692 O O . ILE A 1 89 ? 23.435 -15.681 -13.129 1.00 67.44 89 ILE A O 1
ATOM 696 N N . LEU A 1 90 ? 21.308 -16.340 -12.840 1.00 65.75 90 LEU A N 1
ATOM 697 C CA . LEU A 1 90 ? 21.445 -16.632 -11.406 1.00 65.75 90 LEU A CA 1
ATOM 698 C C . LEU A 1 90 ? 22.411 -17.792 -11.122 1.00 65.75 90 LEU A C 1
ATOM 700 O O . LEU A 1 90 ? 22.919 -17.894 -10.013 1.00 65.75 90 LEU A O 1
ATOM 704 N N . LYS A 1 91 ? 22.712 -18.649 -12.107 1.00 70.12 91 LYS A N 1
ATOM 705 C CA . LYS A 1 91 ? 23.707 -19.728 -11.957 1.00 70.12 91 LYS A CA 1
ATOM 706 C C . LYS A 1 91 ? 25.146 -19.207 -11.930 1.00 70.12 91 LYS A C 1
ATOM 708 O O . LYS A 1 91 ? 26.033 -19.916 -11.467 1.00 70.12 91 LYS A O 1
ATOM 713 N N . TYR A 1 92 ? 25.368 -17.996 -12.439 1.00 62.91 92 TYR A N 1
ATOM 714 C CA . TYR A 1 92 ? 26.672 -17.331 -12.489 1.00 62.91 92 TYR A CA 1
ATOM 715 C C . TYR A 1 92 ? 26.785 -16.168 -11.497 1.00 62.91 92 TYR A C 1
ATOM 717 O O . TYR A 1 92 ? 27.844 -15.551 -11.402 1.00 62.91 92 TYR A O 1
ATOM 725 N N . ALA A 1 93 ? 25.706 -15.851 -10.778 1.00 68.81 93 ALA A N 1
ATOM 726 C CA . ALA A 1 93 ? 25.739 -14.879 -9.700 1.00 68.81 93 ALA A CA 1
ATOM 727 C C . ALA A 1 93 ? 26.305 -15.556 -8.446 1.00 68.81 93 ALA A C 1
ATOM 729 O O . ALA A 1 93 ? 25.726 -16.507 -7.923 1.00 68.81 93 ALA A O 1
ATOM 730 N N . GLU A 1 94 ? 27.449 -15.073 -7.970 1.00 61.59 94 GLU A N 1
ATOM 731 C CA . GLU A 1 94 ? 27.955 -15.431 -6.649 1.00 61.59 94 GLU A CA 1
ATOM 732 C C . GLU A 1 94 ? 27.052 -14.744 -5.615 1.00 61.59 94 GLU A C 1
ATOM 734 O O . GLU A 1 94 ? 27.035 -13.517 -5.501 1.00 61.59 94 GLU A O 1
ATOM 739 N N . PHE A 1 95 ? 26.208 -15.525 -4.938 1.00 61.56 95 PHE A N 1
ATOM 740 C CA . PHE A 1 95 ? 25.381 -15.017 -3.850 1.00 61.56 95 PHE A CA 1
ATOM 741 C C . PHE A 1 95 ? 26.247 -14.920 -2.601 1.00 61.56 95 PHE A C 1
ATOM 743 O O . PHE A 1 95 ? 26.526 -15.936 -1.961 1.00 61.56 95 PHE A O 1
ATOM 750 N N . ASP A 1 96 ? 26.659 -13.703 -2.257 1.00 63.09 96 ASP A N 1
ATOM 751 C CA . ASP A 1 96 ? 27.258 -13.434 -0.954 1.00 63.09 96 ASP A CA 1
ATOM 752 C C . ASP A 1 96 ? 26.181 -13.701 0.106 1.00 63.09 96 ASP A C 1
ATOM 754 O O . ASP A 1 96 ? 25.159 -13.013 0.170 1.00 63.09 96 ASP A O 1
ATOM 758 N N . THR A 1 97 ? 26.342 -14.810 0.824 1.00 55.62 97 THR A N 1
ATOM 759 C CA . THR A 1 97 ? 25.382 -15.304 1.815 1.00 55.62 97 THR A CA 1
ATOM 760 C C . THR A 1 97 ? 26.050 -15.260 3.182 1.00 55.62 97 THR A C 1
ATOM 762 O O . THR A 1 97 ? 26.247 -16.301 3.802 1.00 55.62 97 THR A O 1
ATOM 765 N N . ASP A 1 98 ? 26.409 -14.052 3.613 1.00 45.31 98 ASP A N 1
ATOM 766 C CA . ASP A 1 98 ? 26.864 -13.729 4.970 1.00 45.31 98 ASP A CA 1
ATOM 767 C C . ASP A 1 98 ? 2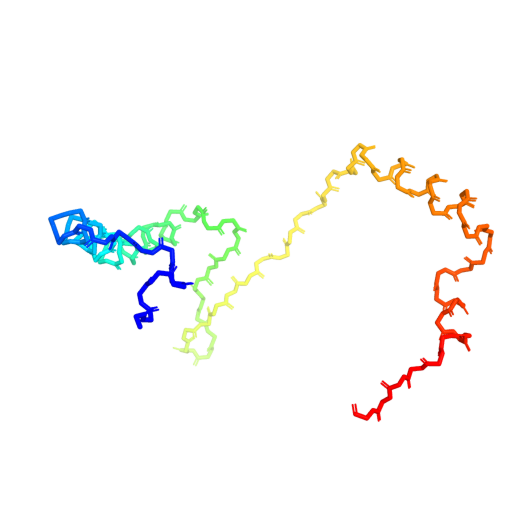5.964 -12.649 5.599 1.00 45.31 98 ASP A C 1
ATOM 769 O O . ASP A 1 98 ? 25.555 -11.700 4.885 1.00 45.31 98 ASP A O 1
#

Secondary structure (DSSP, 8-state):
--SGGGT--SSHHHHHHHHHHHHHHHHHHHHHHHHHHHHT-SSSEEEEEETTEEEEEEPPPPPPPPPHHHHHHHHHHHHHHTTS-HHHHTTS------

Sequence (98 aa):
MHYAALGQPQDADEFITAITALQSKLRTSPDRFEQDLVEGATGGVAIVKKHGEPWIRVSPRGEQDEPESLVAIKAEIERRWGTIDPLDILKYAEFDTD

Foldseek 3Di:
DCVVVVVADPDPVRRVVVVVVVVVCVVCVVVVVVVCQVVVVPQAWHFDDDPNDTDIDRDDDDDDPDDPCVVVVVVVCCVPPNPDDPVNVVVVDDPPDD

Organism: NCBI:txid83378

Radius of gyration: 24.11 Å; chains: 1; bounding box: 48×48×43 Å